Protein AF-A0A1Z9PIG0-F1 (afdb_monomer)

Structure (mmCIF, N/CA/C/O backbone):
data_AF-A0A1Z9PIG0-F1
#
_entry.id   AF-A0A1Z9PIG0-F1
#
loop_
_atom_site.group_PDB
_atom_site.id
_atom_site.type_symbol
_atom_site.label_atom_id
_atom_site.label_alt_id
_atom_site.label_comp_id
_atom_site.label_asym_id
_atom_site.label_entity_id
_atom_site.label_seq_id
_atom_site.pdbx_PDB_ins_code
_atom_site.Cartn_x
_atom_site.Cartn_y
_atom_site.Cartn_z
_atom_site.occupancy
_atom_site.B_iso_or_equiv
_atom_site.auth_seq_id
_atom_site.auth_comp_id
_atom_site.auth_asym_id
_atom_site.auth_atom_id
_atom_site.pdbx_PDB_model_num
ATOM 1 N N . MET A 1 1 ? -10.714 9.878 12.243 1.00 69.19 1 MET A N 1
ATOM 2 C CA . MET A 1 1 ? -11.036 8.438 12.078 1.00 69.19 1 MET A CA 1
ATOM 3 C C . MET A 1 1 ? -11.508 8.121 10.664 1.00 69.19 1 MET A C 1
ATOM 5 O O . MET A 1 1 ? -10.860 7.306 10.025 1.00 69.19 1 MET A O 1
ATOM 9 N N . LEU A 1 2 ? -12.519 8.823 10.137 1.00 84.12 2 LEU A N 1
ATOM 10 C CA . LEU A 1 2 ? -13.010 8.661 8.758 1.00 84.12 2 LEU A CA 1
ATOM 11 C C . LEU A 1 2 ? -11.924 8.612 7.648 1.00 84.12 2 LEU A C 1
ATOM 13 O O . LEU A 1 2 ? -11.976 7.694 6.835 1.00 84.12 2 LEU A O 1
ATOM 17 N N . PRO A 1 3 ? -10.903 9.500 7.609 1.00 88.81 3 PRO A N 1
ATOM 18 C CA . PRO A 1 3 ? -9.922 9.473 6.517 1.00 88.81 3 PRO A CA 1
ATOM 19 C C . PRO A 1 3 ? -9.004 8.241 6.550 1.00 88.81 3 PRO A C 1
ATOM 21 O O . PRO A 1 3 ? -8.605 7.744 5.504 1.00 88.81 3 PRO A O 1
ATOM 24 N N . ARG A 1 4 ? -8.709 7.704 7.743 1.00 90.88 4 ARG A N 1
ATOM 25 C CA . ARG A 1 4 ? -7.898 6.485 7.914 1.00 90.88 4 ARG A CA 1
ATOM 26 C C . ARG A 1 4 ? -8.650 5.239 7.444 1.00 90.88 4 ARG A C 1
ATOM 28 O O . ARG A 1 4 ? -8.063 4.365 6.821 1.00 90.88 4 ARG A O 1
ATOM 35 N N . TYR A 1 5 ? -9.952 5.199 7.717 1.00 92.56 5 TYR A N 1
ATOM 36 C CA . TYR A 1 5 ? -10.849 4.136 7.277 1.00 92.56 5 TYR A CA 1
ATOM 37 C C . TYR A 1 5 ? -10.938 4.058 5.748 1.00 92.56 5 TYR A C 1
ATOM 39 O O . TYR A 1 5 ? -10.670 3.011 5.160 1.00 92.56 5 TYR A O 1
ATOM 47 N N . LEU A 1 6 ? -11.250 5.193 5.111 1.00 93.44 6 LEU A N 1
ATOM 48 C CA . LEU A 1 6 ? -11.367 5.281 3.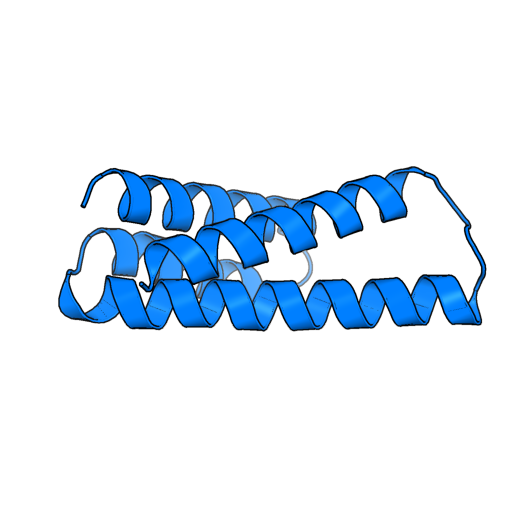656 1.00 93.44 6 LEU A CA 1
ATOM 49 C C . LEU A 1 6 ? -10.058 4.896 2.968 1.00 93.44 6 LEU A C 1
ATOM 51 O O . LEU A 1 6 ? -10.085 4.125 2.015 1.00 93.44 6 LEU A O 1
ATOM 55 N N . TYR A 1 7 ? -8.928 5.366 3.500 1.00 95.19 7 TYR A N 1
ATOM 56 C CA . TYR A 1 7 ? -7.602 5.039 2.987 1.00 95.19 7 TYR A CA 1
ATOM 57 C C . TYR A 1 7 ? -7.300 3.535 3.009 1.00 95.19 7 TYR A C 1
ATOM 59 O O . TYR A 1 7 ? -6.806 2.996 2.019 1.00 95.19 7 TYR A O 1
ATOM 67 N N . LEU A 1 8 ? -7.585 2.845 4.118 1.00 95.00 8 LEU A N 1
ATOM 68 C CA . LEU A 1 8 ? -7.311 1.409 4.234 1.00 95.00 8 LEU A CA 1
ATOM 69 C C . LEU A 1 8 ? -8.158 0.596 3.253 1.00 95.00 8 LEU A C 1
ATOM 71 O O . LEU A 1 8 ? -7.638 -0.294 2.583 1.00 95.00 8 LEU A O 1
ATOM 75 N N . ILE A 1 9 ? -9.436 0.945 3.111 1.00 94.56 9 ILE A N 1
ATOM 76 C CA . ILE A 1 9 ? -10.341 0.258 2.187 1.00 94.56 9 ILE A CA 1
ATOM 77 C C . ILE A 1 9 ? -9.965 0.530 0.735 1.00 94.56 9 ILE A C 1
ATOM 79 O O . ILE A 1 9 ? -9.857 -0.413 -0.048 1.00 94.56 9 ILE A O 1
ATOM 83 N N . SER A 1 10 ? -9.712 1.789 0.365 1.00 93.88 10 SER A N 1
ATOM 84 C CA . SER A 1 10 ? -9.300 2.118 -1.001 1.00 93.88 10 SER A CA 1
ATOM 85 C C . SER A 1 10 ? -7.980 1.438 -1.364 1.00 93.88 10 SER A C 1
ATOM 87 O O . SER A 1 10 ? -7.843 0.925 -2.472 1.00 93.88 10 SER A O 1
ATOM 89 N N . SER A 1 11 ? -7.032 1.371 -0.423 1.00 93.69 11 SER A N 1
ATOM 90 C CA . SER A 1 11 ? -5.743 0.694 -0.622 1.00 93.69 11 SER A CA 1
ATOM 91 C C . SER A 1 11 ? -5.902 -0.821 -0.760 1.00 93.69 11 SER A C 1
ATOM 93 O O . SER A 1 11 ? -5.235 -1.428 -1.593 1.00 93.69 11 SER A O 1
ATOM 95 N N . ALA A 1 12 ? -6.815 -1.433 -0.000 1.00 93.69 12 ALA A N 1
ATOM 96 C CA . ALA A 1 12 ? -7.128 -2.857 -0.110 1.00 93.69 12 ALA A CA 1
ATOM 97 C C . ALA A 1 12 ? -7.730 -3.213 -1.477 1.00 93.69 12 ALA A C 1
ATOM 99 O O . ALA A 1 12 ? -7.307 -4.194 -2.095 1.00 93.69 12 ALA A O 1
ATOM 100 N N . PHE A 1 13 ? -8.666 -2.400 -1.978 1.00 91.50 13 PHE A N 1
ATOM 101 C CA . PHE A 1 13 ? -9.225 -2.576 -3.321 1.00 91.50 13 PHE A CA 1
ATOM 102 C C . PHE A 1 13 ? -8.182 -2.349 -4.416 1.00 91.50 13 PHE A C 1
ATOM 104 O O . PHE A 1 13 ? -8.114 -3.135 -5.360 1.00 91.50 13 PHE A O 1
ATOM 111 N N . ALA A 1 14 ? -7.336 -1.324 -4.272 1.00 90.38 14 ALA A N 1
ATOM 112 C CA . ALA A 1 14 ? -6.240 -1.073 -5.203 1.00 90.38 14 ALA A CA 1
ATOM 113 C C . ALA A 1 14 ? -5.274 -2.266 -5.268 1.00 90.38 14 ALA A C 1
ATOM 115 O O . ALA A 1 14 ? -4.904 -2.686 -6.363 1.00 90.38 14 ALA A O 1
ATOM 116 N N . LEU A 1 15 ? -4.924 -2.854 -4.117 1.00 89.38 15 LEU A N 1
ATOM 117 C CA . LEU A 1 15 ? -4.059 -4.032 -4.051 1.00 89.38 15 LEU A CA 1
ATOM 118 C C . LEU A 1 15 ? -4.702 -5.253 -4.723 1.00 89.38 15 LEU A C 1
ATOM 120 O O . LEU A 1 15 ? -4.029 -5.939 -5.486 1.00 89.38 15 LEU A O 1
ATOM 124 N N . ILE A 1 16 ? -5.999 -5.494 -4.506 1.00 88.00 16 ILE A N 1
ATOM 125 C CA . ILE A 1 16 ? -6.735 -6.587 -5.169 1.00 88.00 16 ILE A CA 1
ATOM 126 C C . ILE A 1 16 ? -6.737 -6.398 -6.690 1.00 88.00 16 ILE A C 1
ATOM 128 O O . ILE A 1 16 ? -6.482 -7.345 -7.437 1.00 88.00 16 ILE A O 1
ATOM 132 N N . TYR A 1 17 ? -6.994 -5.173 -7.151 1.00 84.81 17 TYR A N 1
ATOM 133 C CA . TYR A 1 17 ? -6.998 -4.846 -8.573 1.00 84.81 17 TYR A CA 1
ATOM 134 C C . TYR A 1 17 ? -5.616 -5.048 -9.211 1.00 84.81 17 TYR A C 1
ATOM 136 O O . TYR A 1 17 ? -5.511 -5.650 -10.280 1.00 84.81 17 TYR A O 1
ATOM 144 N N . LEU A 1 18 ? -4.551 -4.593 -8.541 1.00 78.44 18 LEU A N 1
ATOM 145 C CA . LEU A 1 18 ? -3.178 -4.750 -9.026 1.00 78.44 18 LEU A CA 1
ATOM 146 C C . LEU A 1 18 ? -2.734 -6.214 -9.054 1.00 78.44 18 LEU A C 1
ATOM 148 O O . LEU A 1 18 ? -2.069 -6.634 -9.999 1.00 78.44 18 LEU A O 1
ATOM 152 N N . ALA A 1 19 ? -3.089 -6.970 -8.014 1.00 72.62 19 ALA A N 1
ATOM 153 C CA . ALA A 1 19 ? -2.671 -8.351 -7.834 1.00 72.62 19 ALA A CA 1
ATOM 154 C C . ALA A 1 19 ? -3.265 -9.298 -8.881 1.00 72.62 19 ALA A C 1
ATOM 156 O O . ALA A 1 19 ? -2.644 -10.325 -9.141 1.00 72.62 19 ALA A O 1
ATOM 157 N N . ARG A 1 20 ? -4.419 -8.937 -9.477 1.00 66.19 20 ARG A N 1
ATOM 158 C CA . ARG A 1 20 ? -5.317 -9.816 -10.248 1.00 66.19 20 ARG A CA 1
ATOM 159 C C . ARG A 1 20 ? -5.655 -11.074 -9.433 1.00 66.19 20 ARG A C 1
ATOM 161 O O . ARG A 1 20 ? -4.792 -11.895 -9.147 1.00 66.19 20 ARG A O 1
ATOM 168 N N . LEU A 1 21 ? -6.923 -11.208 -9.041 1.00 52.00 21 LEU A N 1
ATOM 169 C CA . 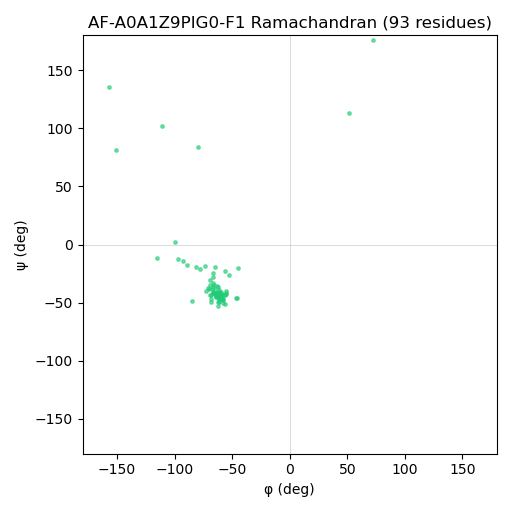LEU A 1 21 ? -7.459 -12.184 -8.070 1.00 52.00 21 LEU A CA 1
ATOM 170 C C . LEU A 1 21 ? -6.965 -13.644 -8.202 1.00 52.00 21 LEU A C 1
ATOM 172 O O . LEU A 1 21 ? -7.026 -14.385 -7.225 1.00 52.00 21 LEU A O 1
ATOM 176 N N . ASP A 1 22 ? -6.442 -14.038 -9.361 1.00 46.06 22 ASP A N 1
ATOM 177 C CA . ASP A 1 22 ? -6.152 -15.422 -9.727 1.00 46.06 22 ASP A CA 1
ATOM 178 C C . ASP A 1 22 ? -4.744 -15.930 -9.353 1.00 46.06 22 ASP A C 1
ATOM 180 O O . ASP A 1 22 ? -4.542 -17.142 -9.311 1.00 46.06 22 ASP A O 1
ATOM 184 N N . HIS A 1 23 ? -3.758 -15.064 -9.058 1.00 54.69 23 HIS A N 1
ATOM 185 C CA . HIS A 1 23 ? -2.355 -15.517 -8.933 1.00 54.69 23 HIS A CA 1
ATOM 186 C C . HIS A 1 23 ? -1.701 -15.390 -7.550 1.00 54.69 23 HIS A C 1
ATOM 188 O O . HIS A 1 23 ? -0.648 -15.988 -7.330 1.00 54.69 23 HIS A O 1
ATOM 194 N N . TYR A 1 24 ? -2.302 -14.680 -6.589 1.00 68.69 24 TYR A N 1
ATOM 195 C CA . TYR A 1 24 ? -1.605 -14.361 -5.336 1.00 68.69 24 TYR A CA 1
ATOM 196 C C . TYR A 1 24 ? -2.557 -14.202 -4.138 1.00 68.69 24 TYR A C 1
ATOM 198 O O . TYR A 1 24 ? -2.869 -13.090 -3.705 1.00 68.69 24 TYR A O 1
ATOM 206 N N . GLY A 1 25 ? -2.974 -15.325 -3.538 1.00 79.25 25 GLY A N 1
ATOM 207 C CA . GLY A 1 25 ? -3.842 -15.344 -2.346 1.00 79.25 25 GLY A CA 1
ATOM 208 C C . GLY A 1 25 ? -3.296 -14.554 -1.145 1.00 79.25 25 GLY A C 1
ATOM 209 O O . GLY A 1 25 ? -4.063 -14.071 -0.314 1.00 79.25 25 GLY A O 1
ATOM 210 N N . VAL A 1 26 ? -1.980 -14.333 -1.095 1.00 84.69 26 VAL A N 1
ATOM 211 C CA . VAL A 1 26 ? -1.321 -13.498 -0.080 1.00 84.69 26 VAL A CA 1
ATOM 212 C C . VAL A 1 26 ? -1.806 -12.046 -0.145 1.00 84.69 26 VAL A C 1
ATOM 214 O O . VAL A 1 26 ? -2.099 -11.462 0.896 1.00 84.69 26 VAL A O 1
ATOM 217 N N . TYR A 1 27 ? -1.967 -11.464 -1.339 1.00 87.44 27 TYR A N 1
ATOM 218 C CA . TYR A 1 27 ? -2.436 -1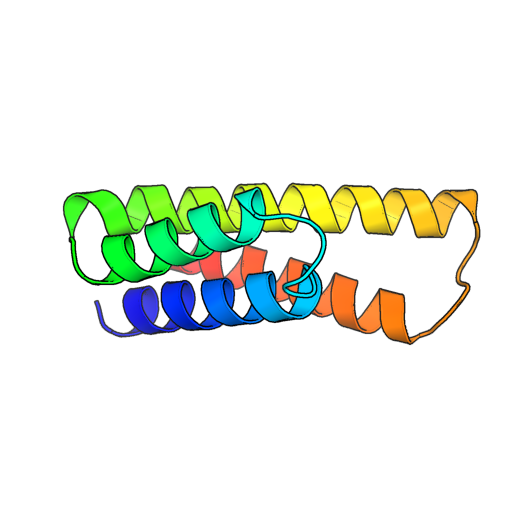0.079 -1.470 1.00 87.44 27 TYR A CA 1
ATOM 219 C C . TYR A 1 27 ? -3.901 -9.929 -1.064 1.00 87.44 27 TYR A C 1
ATOM 221 O O . TYR A 1 27 ? -4.257 -8.940 -0.431 1.00 87.44 27 TYR A O 1
ATOM 229 N N . VAL A 1 28 ? -4.735 -10.938 -1.336 1.00 87.44 28 VAL A N 1
ATOM 230 C CA . VAL A 1 28 ? -6.128 -10.967 -0.864 1.00 87.44 28 VAL A CA 1
ATOM 231 C C . VAL A 1 28 ? -6.176 -11.022 0.664 1.00 8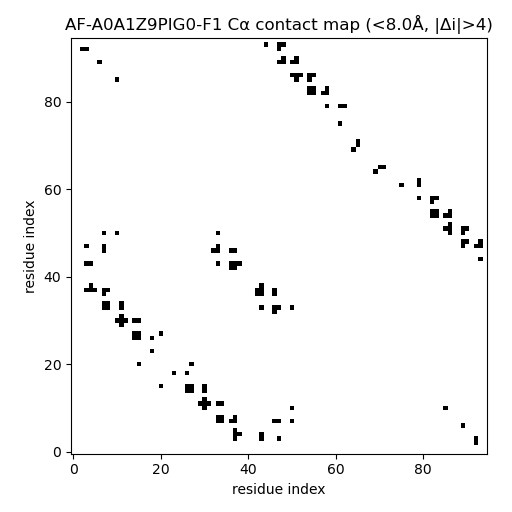7.44 28 VAL A C 1
ATOM 233 O O . VAL A 1 28 ? -6.921 -10.261 1.281 1.00 87.44 28 VAL A O 1
ATOM 236 N N . ALA A 1 29 ? -5.345 -11.861 1.289 1.00 90.38 29 ALA A N 1
ATOM 237 C CA . ALA A 1 29 ? -5.251 -11.941 2.745 1.00 90.38 29 ALA A CA 1
ATOM 238 C C . ALA A 1 29 ? -4.805 -10.607 3.370 1.00 90.38 29 ALA A C 1
ATOM 240 O O . ALA A 1 29 ? -5.414 -10.143 4.334 1.0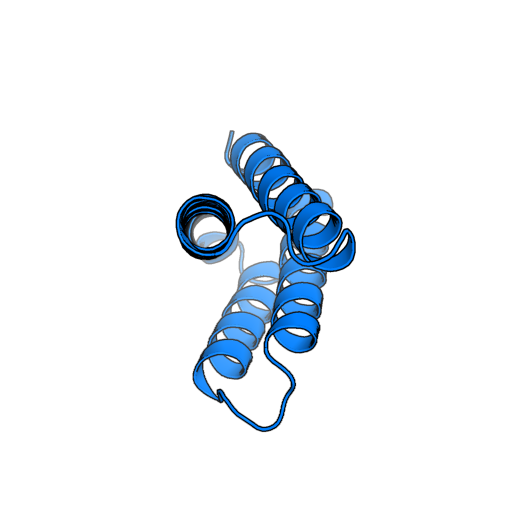0 90.38 29 ALA A O 1
ATOM 241 N N . ILE A 1 30 ? -3.796 -9.948 2.793 1.00 92.00 30 ILE A N 1
ATOM 242 C CA . ILE A 1 30 ? -3.331 -8.628 3.244 1.00 92.00 30 ILE A CA 1
ATOM 243 C C . ILE A 1 30 ? -4.439 -7.577 3.101 1.00 92.00 30 ILE A C 1
ATOM 245 O O . ILE A 1 30 ? -4.700 -6.828 4.044 1.00 92.00 30 ILE A O 1
ATOM 249 N N . SER A 1 31 ? -5.141 -7.554 1.966 1.00 92.50 31 SER A N 1
ATOM 250 C CA . SER A 1 31 ? -6.273 -6.650 1.750 1.00 92.50 31 SER A CA 1
ATOM 251 C C . SER A 1 31 ? -7.387 -6.862 2.775 1.00 92.50 31 SER A C 1
ATOM 253 O O . SER A 1 31 ? -7.922 -5.887 3.304 1.00 92.50 31 SER A O 1
ATOM 255 N N . LEU A 1 32 ? -7.705 -8.113 3.119 1.00 92.44 32 LEU A N 1
ATOM 256 C CA . LEU A 1 32 ? -8.668 -8.421 4.180 1.00 92.44 32 LEU A CA 1
ATOM 257 C C . LEU A 1 32 ? -8.195 -7.900 5.542 1.00 92.44 32 LEU A C 1
ATOM 259 O O . LEU A 1 32 ? -8.981 -7.280 6.261 1.00 92.44 32 LEU A O 1
ATOM 263 N N . ILE A 1 33 ? -6.913 -8.075 5.878 1.00 94.44 33 ILE A N 1
ATOM 264 C CA . ILE A 1 33 ? -6.329 -7.543 7.119 1.00 94.44 33 ILE A CA 1
ATOM 265 C C . ILE A 1 33 ? -6.466 -6.018 7.172 1.00 94.44 33 ILE A C 1
ATOM 267 O O . ILE A 1 33 ? -6.828 -5.476 8.220 1.00 94.44 33 ILE A O 1
ATOM 271 N N . TRP A 1 34 ? -6.225 -5.312 6.065 1.00 95.69 34 TRP A N 1
ATOM 272 C CA . TRP A 1 34 ? -6.376 -3.856 6.006 1.00 95.69 34 TRP A CA 1
ATOM 273 C C . TRP A 1 34 ? -7.831 -3.411 6.183 1.00 95.69 34 TRP A C 1
ATOM 275 O O . TRP A 1 34 ? -8.080 -2.474 6.944 1.00 95.69 34 TRP A O 1
ATOM 285 N N . ILE A 1 35 ? -8.787 -4.110 5.559 1.00 95.12 35 ILE A N 1
ATOM 286 C CA . ILE A 1 35 ? -10.224 -3.840 5.722 1.00 95.12 35 ILE A CA 1
ATOM 287 C C . ILE A 1 35 ? -10.642 -4.037 7.183 1.00 95.12 35 ILE A C 1
ATOM 289 O O . ILE A 1 35 ? -11.246 -3.143 7.770 1.00 95.12 35 ILE A O 1
ATOM 293 N N . VAL A 1 36 ? -10.277 -5.160 7.808 1.00 94.44 36 VAL A N 1
ATOM 294 C CA . VAL A 1 36 ? -10.620 -5.437 9.216 1.00 94.44 36 VAL A CA 1
ATOM 295 C C . VAL A 1 36 ? -9.970 -4.412 10.154 1.00 94.44 36 VAL A C 1
ATOM 297 O O . VAL A 1 36 ? -10.625 -3.867 11.046 1.00 94.44 36 VAL A O 1
ATOM 300 N N . SER A 1 37 ? -8.704 -4.069 9.912 1.00 93.69 37 SER A N 1
ATOM 301 C CA . SER A 1 37 ? -7.962 -3.076 10.704 1.00 93.69 37 SER A CA 1
ATOM 302 C C . SER A 1 37 ? -8.528 -1.656 10.588 1.00 93.69 37 SER A C 1
ATOM 304 O O . SER A 1 37 ? -8.285 -0.818 11.463 1.00 93.69 37 SER A O 1
ATOM 306 N N . ALA A 1 38 ? -9.312 -1.376 9.544 1.00 92.50 38 ALA A N 1
ATOM 307 C CA . ALA A 1 38 ? -10.005 -0.103 9.380 1.00 92.50 38 ALA A CA 1
ATOM 308 C C . ALA A 1 38 ? -11.100 0.108 10.440 1.00 92.50 38 ALA A C 1
ATOM 310 O O . ALA A 1 38 ? -11.376 1.250 10.814 1.00 92.50 38 ALA A O 1
ATOM 311 N N . PHE A 1 39 ? -11.680 -0.977 10.960 1.00 92.25 39 PHE A N 1
ATOM 312 C CA . PHE A 1 39 ? -12.726 -0.941 11.986 1.00 92.25 39 PHE A CA 1
ATOM 313 C C . PHE A 1 39 ? -12.190 -1.140 13.410 1.00 92.25 39 PHE A C 1
ATOM 315 O O . PHE A 1 39 ? -12.897 -0.862 14.379 1.00 92.25 39 PHE A O 1
ATOM 322 N N . TYR A 1 40 ? -10.934 -1.570 13.560 1.00 92.06 40 TYR A N 1
ATOM 323 C CA . TYR A 1 40 ? -10.320 -1.827 14.859 1.00 92.06 40 TYR A CA 1
ATOM 324 C C . TYR A 1 40 ? -9.219 -0.807 15.177 1.00 92.06 40 TYR A C 1
ATOM 326 O O . TYR A 1 40 ? -8.085 -0.904 14.706 1.00 92.06 40 TYR A O 1
ATOM 334 N N . LYS A 1 41 ? -9.559 0.173 16.029 1.00 86.75 41 LYS A N 1
ATOM 335 C CA . LYS A 1 41 ? -8.720 1.345 16.358 1.00 86.75 41 LYS A CA 1
ATOM 336 C C . LYS A 1 41 ? -7.242 1.048 16.660 1.00 86.75 41 LYS A C 1
ATOM 338 O O . LYS A 1 41 ? -6.405 1.783 16.134 1.00 86.75 41 LYS A O 1
ATOM 343 N N . PRO A 1 42 ? -6.878 0.044 17.482 1.00 90.50 42 PRO A N 1
ATOM 344 C CA . PRO A 1 42 ? -5.470 -0.174 17.813 1.00 90.50 42 PRO A CA 1
ATOM 345 C C . PRO A 1 42 ? -4.673 -0.787 16.647 1.00 90.50 42 PRO A C 1
ATOM 347 O O . PRO A 1 42 ? -3.456 -0.643 16.619 1.00 90.50 42 PRO A O 1
ATOM 350 N N . LEU A 1 43 ? -5.334 -1.400 15.655 1.00 92.69 43 LEU A N 1
ATOM 351 C CA . LEU A 1 43 ? -4.681 -1.933 14.450 1.00 92.69 43 LEU A CA 1
ATOM 352 C C . LEU A 1 43 ? -4.656 -0.943 13.282 1.00 92.69 43 LEU A C 1
ATOM 354 O O . LEU A 1 43 ? -3.883 -1.133 12.348 1.00 92.69 43 LEU A O 1
ATOM 358 N N . THR A 1 44 ? -5.431 0.143 13.328 1.00 93.75 44 THR A N 1
ATOM 359 C CA . THR A 1 44 ? -5.514 1.105 12.218 1.00 93.75 44 THR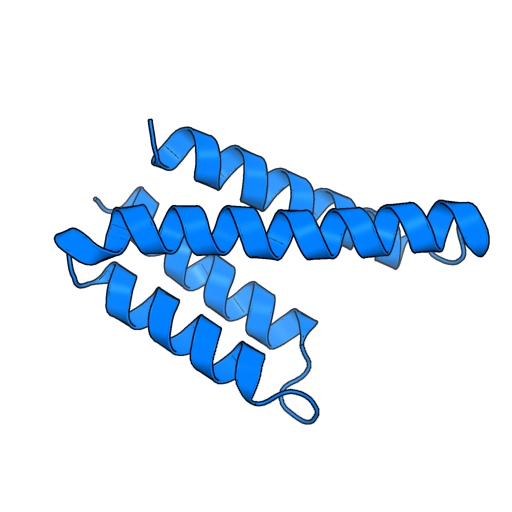 A CA 1
ATOM 360 C C . THR A 1 44 ? -4.158 1.735 11.879 1.00 93.75 44 THR A C 1
ATOM 362 O O . THR A 1 44 ? -3.799 1.829 10.711 1.00 93.75 44 THR A O 1
ATOM 365 N N . LEU A 1 45 ? -3.387 2.165 12.882 1.00 93.56 45 LEU A N 1
ATOM 366 C CA . LEU A 1 45 ? -2.068 2.785 12.675 1.00 93.56 45 LEU A CA 1
ATOM 367 C C . LEU A 1 45 ? -1.026 1.783 12.137 1.00 93.56 45 LEU A C 1
ATOM 369 O O . LEU A 1 45 ? -0.408 2.084 11.114 1.00 93.56 45 LEU A O 1
ATOM 373 N N . PRO A 1 46 ? -0.872 0.586 12.742 1.00 94.31 46 PRO A N 1
ATOM 374 C CA . PRO A 1 46 ? -0.040 -0.482 12.182 1.00 94.31 46 PRO A CA 1
ATOM 375 C C . PRO A 1 46 ? -0.429 -0.872 10.750 1.00 94.31 46 PRO A C 1
ATOM 377 O O . PRO A 1 46 ? 0.442 -1.076 9.906 1.00 94.31 46 PRO A O 1
ATOM 380 N N . ALA A 1 47 ? -1.728 -0.930 10.445 1.00 95.62 47 ALA A N 1
ATOM 381 C CA . ALA A 1 47 ? -2.208 -1.266 9.110 1.00 95.62 47 ALA A CA 1
ATOM 382 C C . ALA A 1 47 ? -1.841 -0.198 8.072 1.00 95.62 47 ALA A C 1
ATOM 384 O O . ALA A 1 47 ? -1.406 -0.547 6.979 1.00 95.62 47 ALA A O 1
ATOM 385 N N . ILE A 1 48 ? -1.937 1.094 8.408 1.00 95.88 48 ILE A N 1
ATOM 386 C CA . ILE A 1 48 ? -1.505 2.168 7.497 1.00 95.88 48 ILE A CA 1
ATOM 387 C C . ILE A 1 48 ? -0.002 2.058 7.213 1.00 95.88 48 ILE A C 1
ATOM 389 O O . ILE A 1 48 ? 0.407 2.176 6.059 1.00 95.88 48 ILE A O 1
ATOM 393 N N . TRP A 1 49 ? 0.811 1.771 8.233 1.00 96.44 49 TRP A N 1
ATOM 394 C CA . TRP A 1 49 ? 2.242 1.518 8.049 1.00 96.44 49 TRP A CA 1
ATOM 395 C C . TRP A 1 49 ? 2.515 0.312 7.149 1.00 96.44 49 TRP A C 1
ATOM 397 O O . TRP A 1 49 ? 3.376 0.383 6.275 1.00 96.44 49 TRP A O 1
ATOM 407 N N . SER A 1 50 ? 1.748 -0.768 7.306 1.00 95.38 50 SER A N 1
ATOM 408 C CA . SER A 1 50 ? 1.824 -1.927 6.414 1.00 95.38 50 SER A CA 1
ATOM 409 C C . SER A 1 50 ? 1.517 -1.548 4.960 1.00 95.38 50 SER A C 1
ATOM 411 O O . SER A 1 50 ? 2.281 -1.938 4.078 1.00 95.38 50 SER A O 1
ATOM 413 N N . VAL A 1 51 ? 0.483 -0.733 4.700 1.00 95.69 51 VAL A N 1
ATOM 414 C CA . VAL A 1 51 ? 0.195 -0.217 3.345 1.00 95.69 51 VAL A CA 1
ATOM 415 C C . VAL A 1 51 ? 1.389 0.553 2.786 1.00 95.69 51 VAL A C 1
ATOM 417 O O . VAL A 1 51 ? 1.797 0.304 1.654 1.00 95.69 51 VAL A O 1
ATOM 420 N N . VAL A 1 52 ? 1.967 1.463 3.575 1.00 96.31 52 VAL A N 1
ATOM 421 C CA . VAL A 1 52 ? 3.123 2.271 3.157 1.00 96.31 52 VAL A CA 1
ATOM 422 C C . VAL A 1 52 ? 4.299 1.379 2.756 1.00 96.31 52 VAL A C 1
ATOM 424 O O . VAL A 1 52 ? 4.874 1.579 1.689 1.00 96.31 52 VAL A O 1
ATOM 427 N N . ILE A 1 53 ? 4.621 0.365 3.564 1.00 94.81 53 ILE A N 1
ATOM 428 C CA . ILE A 1 53 ? 5.719 -0.571 3.280 1.00 94.81 53 ILE A CA 1
ATOM 429 C C . ILE A 1 53 ? 5.436 -1.376 2.006 1.00 94.81 53 ILE A C 1
ATOM 431 O O . ILE A 1 53 ? 6.312 -1.490 1.150 1.00 94.81 53 ILE A O 1
ATOM 435 N N . PHE A 1 54 ? 4.218 -1.898 1.843 1.00 92.44 54 PHE A N 1
ATOM 436 C CA . PHE A 1 54 ? 3.847 -2.660 0.647 1.00 92.44 54 PHE A CA 1
ATOM 437 C C . PHE A 1 54 ? 3.954 -1.824 -0.627 1.00 92.44 54 PHE A C 1
ATOM 439 O O . PHE A 1 54 ? 4.559 -2.262 -1.606 1.00 92.44 54 PHE A O 1
ATOM 446 N N . MET A 1 55 ? 3.409 -0.608 -0.606 1.00 93.94 55 MET A N 1
ATOM 447 C CA . MET A 1 55 ? 3.463 0.290 -1.758 1.00 93.94 55 MET A CA 1
ATOM 448 C C . MET A 1 55 ? 4.897 0.730 -2.064 1.00 93.94 55 MET A C 1
ATOM 450 O O . MET A 1 55 ? 5.256 0.846 -3.232 1.00 93.94 55 MET A O 1
ATOM 454 N N . LEU A 1 56 ? 5.743 0.907 -1.043 1.00 94.81 56 LEU A N 1
ATOM 455 C CA . LEU A 1 56 ? 7.161 1.216 -1.230 1.00 94.81 56 LEU A CA 1
ATOM 456 C C . LEU A 1 56 ? 7.895 0.080 -1.953 1.00 94.81 56 LEU A C 1
ATOM 458 O O . LEU A 1 56 ? 8.645 0.342 -2.891 1.00 94.81 56 LEU A O 1
ATOM 462 N N . ILE A 1 57 ? 7.655 -1.173 -1.556 1.00 92.31 57 ILE A N 1
ATOM 463 C CA . ILE A 1 57 ? 8.250 -2.346 -2.214 1.00 92.31 57 ILE A CA 1
ATOM 464 C C . ILE A 1 57 ? 7.823 -2.405 -3.685 1.00 92.31 57 ILE A C 1
ATOM 466 O O . ILE A 1 57 ? 8.675 -2.577 -4.558 1.00 92.31 57 ILE A O 1
ATOM 470 N N . PHE A 1 58 ? 6.534 -2.210 -3.981 1.00 90.44 58 PHE A N 1
ATOM 471 C CA . PHE A 1 58 ? 6.055 -2.187 -5.364 1.00 90.44 58 PHE A CA 1
ATOM 472 C C . PHE A 1 58 ? 6.679 -1.056 -6.186 1.00 90.44 58 PHE A C 1
ATOM 474 O O . PHE A 1 58 ? 7.164 -1.310 -7.292 1.00 90.44 58 PHE A O 1
ATOM 481 N N . ALA A 1 59 ? 6.746 0.154 -5.625 1.00 92.44 59 ALA A N 1
ATOM 482 C CA . ALA A 1 59 ? 7.362 1.298 -6.285 1.00 92.44 59 ALA A CA 1
ATOM 483 C C . ALA A 1 59 ? 8.843 1.035 -6.599 1.00 92.44 59 ALA A C 1
ATOM 485 O O . ALA A 1 59 ? 9.291 1.308 -7.712 1.00 92.44 59 ALA A O 1
ATOM 486 N N . LEU A 1 60 ? 9.593 0.443 -5.661 1.00 93.25 60 LEU A N 1
ATOM 487 C CA . LEU A 1 60 ? 10.996 0.074 -5.870 1.00 93.25 60 LEU A CA 1
ATOM 488 C C . LEU A 1 60 ? 11.155 -0.960 -6.987 1.00 93.25 60 LEU A C 1
ATOM 490 O O . LEU A 1 60 ? 11.944 -0.734 -7.903 1.00 93.25 60 LEU A O 1
ATOM 494 N N . ILE A 1 61 ? 10.373 -2.046 -6.964 1.00 90.50 61 ILE A N 1
ATOM 495 C CA . ILE A 1 61 ? 10.394 -3.072 -8.023 1.00 90.50 61 ILE A CA 1
ATOM 496 C C . ILE A 1 61 ? 10.135 -2.428 -9.387 1.00 90.50 61 ILE A C 1
ATOM 498 O O . ILE A 1 61 ? 10.804 -2.741 -10.374 1.00 90.50 61 ILE A O 1
ATOM 502 N N . ARG A 1 62 ? 9.179 -1.501 -9.450 1.00 89.38 62 ARG A N 1
ATOM 503 C CA . ARG A 1 62 ? 8.770 -0.849 -10.692 1.00 89.38 62 ARG A CA 1
ATOM 504 C C . ARG A 1 62 ? 9.814 0.147 -11.197 1.00 89.38 62 ARG A C 1
ATOM 506 O O . ARG A 1 62 ? 10.093 0.149 -12.394 1.00 89.38 62 ARG A O 1
ATOM 513 N N . ILE A 1 63 ? 10.438 0.925 -10.311 1.00 91.25 63 ILE A N 1
ATOM 514 C CA . ILE A 1 63 ? 11.577 1.799 -10.643 1.00 91.25 63 ILE A CA 1
ATOM 515 C C . ILE A 1 63 ? 12.748 0.965 -11.169 1.00 91.25 63 ILE A C 1
ATOM 517 O O . ILE A 1 63 ? 13.296 1.287 -12.222 1.00 91.25 63 ILE A O 1
ATOM 521 N N . SER A 1 64 ? 13.097 -0.132 -10.490 1.00 89.81 64 SER A N 1
ATOM 522 C CA . SER A 1 64 ? 14.146 -1.048 -10.947 1.00 89.81 64 SER A CA 1
ATOM 523 C C . SER A 1 64 ? 13.822 -1.636 -12.319 1.00 89.81 64 SER A C 1
ATOM 525 O O . SER A 1 64 ? 14.683 -1.654 -13.195 1.00 89.81 64 SER A O 1
ATOM 527 N N . ASN A 1 65 ? 12.574 -2.053 -12.544 1.00 86.88 65 ASN A N 1
ATOM 528 C CA . ASN A 1 65 ? 12.146 -2.597 -13.829 1.00 86.88 65 ASN A CA 1
ATOM 529 C C . ASN A 1 65 ? 12.262 -1.565 -14.964 1.00 86.88 65 ASN A C 1
ATOM 531 O O . ASN A 1 65 ? 12.740 -1.903 -16.042 1.00 86.88 65 ASN A O 1
ATOM 535 N N . ILE A 1 66 ? 11.882 -0.305 -14.717 1.00 86.88 66 ILE A N 1
ATOM 536 C CA . ILE A 1 66 ? 12.039 0.791 -15.689 1.00 86.88 66 ILE A CA 1
ATOM 537 C C . ILE A 1 66 ? 13.524 1.076 -15.960 1.00 86.88 66 ILE A C 1
ATOM 539 O O . ILE A 1 66 ? 13.895 1.324 -17.104 1.00 86.88 66 ILE A O 1
ATOM 543 N N . GLY A 1 67 ? 14.376 1.023 -14.933 1.00 86.56 67 GLY A N 1
ATOM 544 C CA . GLY A 1 67 ? 15.817 1.233 -15.082 1.00 86.56 67 GLY A CA 1
ATOM 545 C C . GLY A 1 67 ? 16.516 0.140 -15.897 1.00 86.56 67 GLY A C 1
ATOM 546 O O . GLY A 1 67 ? 17.426 0.448 -16.660 1.00 86.56 67 GLY A O 1
ATOM 547 N N . ILE A 1 68 ? 16.085 -1.119 -15.760 1.00 88.44 68 ILE A N 1
ATOM 548 C CA . ILE A 1 68 ? 16.693 -2.272 -16.446 1.00 88.44 68 ILE A CA 1
ATOM 549 C C . ILE A 1 68 ? 16.120 -2.452 -17.857 1.00 88.44 68 ILE A C 1
ATOM 551 O O . ILE A 1 68 ? 16.871 -2.611 -18.814 1.00 88.44 68 ILE A O 1
ATOM 555 N N . ASN A 1 69 ? 14.792 -2.432 -17.989 1.00 84.12 69 ASN A N 1
ATOM 556 C CA . ASN A 1 69 ? 14.092 -2.789 -19.228 1.00 84.12 69 ASN A CA 1
ATOM 557 C C . ASN A 1 69 ? 13.654 -1.567 -20.051 1.00 84.12 69 ASN A C 1
ATOM 559 O O . ASN A 1 69 ? 13.022 -1.713 -21.098 1.00 84.12 69 ASN A O 1
ATOM 563 N N . GLY A 1 70 ? 13.981 -0.359 -19.587 1.00 76.69 70 GLY A N 1
ATOM 564 C CA . GLY A 1 70 ? 13.547 0.884 -20.203 1.00 76.69 70 GLY A CA 1
ATOM 565 C C . GLY A 1 70 ? 12.061 1.172 -19.984 1.00 76.69 70 GLY A C 1
ATOM 566 O O . GLY A 1 70 ? 11.292 0.398 -19.404 1.00 76.69 70 GLY A O 1
ATOM 567 N N . PHE A 1 71 ? 11.633 2.338 -20.458 1.00 76.12 71 PHE A N 1
ATOM 568 C CA . PHE A 1 71 ? 10.254 2.787 -20.320 1.00 76.12 71 PHE A CA 1
ATOM 569 C C . PHE A 1 71 ? 9.364 2.109 -21.369 1.00 76.12 71 PHE A C 1
ATOM 571 O O . PHE A 1 71 ? 9.128 2.642 -22.449 1.00 76.12 71 PHE A O 1
ATOM 578 N N . SER A 1 72 ? 8.902 0.895 -21.066 1.00 64.44 72 SER A N 1
ATOM 579 C CA . SER A 1 72 ? 8.157 0.076 -22.031 1.00 64.44 72 SER A CA 1
ATOM 580 C C . SER A 1 72 ? 6.740 0.601 -22.317 1.00 64.44 72 SER A C 1
ATOM 582 O O . SER A 1 72 ? 6.281 0.526 -23.455 1.00 64.44 72 SER A O 1
ATOM 584 N N . ASN A 1 73 ? 6.025 1.132 -21.313 1.00 71.81 73 ASN A N 1
ATOM 585 C CA . ASN A 1 73 ? 4.635 1.578 -21.470 1.00 71.81 73 ASN A CA 1
ATOM 586 C C . ASN A 1 73 ? 4.241 2.621 -20.406 1.00 71.81 73 ASN A C 1
ATOM 588 O O . ASN A 1 73 ? 4.478 2.412 -19.212 1.00 71.81 73 ASN A O 1
ATOM 592 N N . SER A 1 7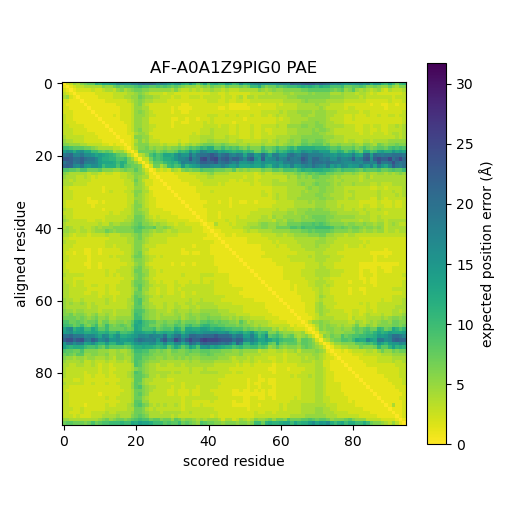4 ? 3.559 3.696 -20.824 1.00 78.69 74 SER A N 1
ATOM 593 C CA . SER A 1 74 ? 2.998 4.743 -19.953 1.00 78.69 74 SER A CA 1
ATOM 594 C C . SER A 1 74 ? 2.104 4.193 -18.837 1.00 78.69 74 SER A C 1
ATOM 596 O O . SER A 1 74 ? 2.024 4.788 -17.764 1.00 78.69 74 SER A O 1
ATOM 598 N N . TYR A 1 75 ? 1.485 3.026 -19.037 1.00 81.50 75 TYR A N 1
ATOM 599 C CA . TYR A 1 75 ? 0.714 2.329 -18.004 1.00 81.50 75 TYR A CA 1
ATOM 600 C C . TYR A 1 75 ? 1.524 2.064 -16.720 1.00 81.50 75 TYR A C 1
ATOM 602 O O . TYR A 1 75 ? 1.027 2.291 -15.616 1.00 81.50 75 TYR A O 1
ATOM 610 N N . TYR A 1 76 ? 2.791 1.648 -16.836 1.00 80.88 76 TYR A N 1
ATOM 611 C CA . TYR A 1 76 ? 3.633 1.383 -15.662 1.00 80.88 76 TYR A CA 1
ATOM 612 C C . TYR A 1 76 ?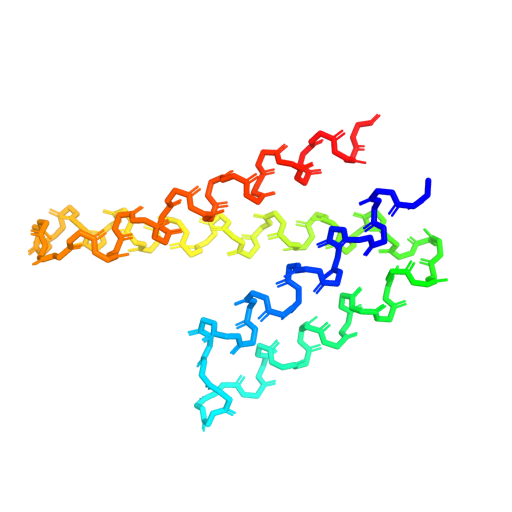 3.952 2.656 -14.882 1.00 80.88 76 TYR A C 1
ATOM 614 O O . TYR A 1 76 ? 4.033 2.614 -13.657 1.00 80.88 76 TYR A O 1
ATOM 622 N N . PHE A 1 77 ? 4.078 3.787 -15.569 1.00 84.88 77 PHE A N 1
ATOM 623 C CA . PHE A 1 77 ? 4.328 5.073 -14.932 1.00 84.88 77 PHE A CA 1
ATOM 624 C C . PHE A 1 77 ? 3.128 5.579 -14.138 1.00 84.88 77 PHE A C 1
ATOM 626 O O . PHE A 1 77 ? 3.297 6.012 -13.002 1.00 84.88 77 PHE A O 1
ATOM 633 N N . PHE A 1 78 ? 1.913 5.463 -14.681 1.00 88.50 78 PHE A N 1
ATOM 634 C CA . PHE A 1 78 ? 0.708 5.840 -13.937 1.00 88.50 78 PHE A CA 1
ATOM 635 C C . PHE A 1 78 ? 0.517 4.993 -12.679 1.00 88.50 78 PHE A C 1
ATOM 637 O O . PHE A 1 78 ? 0.124 5.527 -11.642 1.00 88.50 78 PHE A O 1
ATOM 644 N N . ILE A 1 79 ? 0.849 3.699 -12.732 1.00 89.69 79 ILE A N 1
ATOM 645 C CA . ILE A 1 79 ? 0.799 2.867 -11.527 1.00 89.69 79 ILE A CA 1
ATOM 646 C C . ILE A 1 79 ? 1.878 3.281 -10.521 1.00 89.69 79 ILE A C 1
ATOM 648 O O . ILE A 1 79 ? 1.556 3.405 -9.345 1.00 89.69 79 ILE A O 1
ATOM 652 N N . LEU A 1 80 ? 3.114 3.551 -10.963 1.00 91.38 80 LEU A N 1
ATOM 653 C CA . LEU A 1 80 ? 4.176 4.045 -10.075 1.00 91.38 80 LEU A CA 1
ATOM 654 C C . LEU A 1 80 ? 3.745 5.327 -9.352 1.00 91.38 80 LEU A C 1
ATOM 656 O O . LEU A 1 80 ? 3.943 5.482 -8.149 1.00 91.38 80 LEU A O 1
ATOM 660 N N . LEU A 1 81 ? 3.119 6.245 -10.089 1.00 92.75 81 LEU A N 1
ATOM 661 C CA . LEU A 1 81 ? 2.607 7.495 -9.542 1.00 92.75 81 LEU A CA 1
ATOM 662 C C . LEU A 1 81 ? 1.501 7.225 -8.508 1.00 92.75 81 LEU A C 1
ATOM 664 O O . LEU A 1 81 ? 1.510 7.821 -7.432 1.00 92.75 81 LEU A O 1
ATOM 668 N N . GLY A 1 82 ? 0.604 6.275 -8.786 1.00 92.19 82 GLY A N 1
ATOM 669 C CA . GLY A 1 82 ? -0.398 5.798 -7.831 1.00 92.19 82 GLY A CA 1
ATOM 670 C C . GLY A 1 82 ? 0.216 5.222 -6.550 1.00 92.19 82 GLY A C 1
ATOM 671 O O . GLY A 1 82 ? -0.195 5.601 -5.456 1.00 92.19 82 GLY A O 1
ATOM 672 N N . GLU A 1 83 ? 1.234 4.369 -6.671 1.00 93.12 83 GLU A N 1
ATOM 673 C CA . GLU A 1 83 ? 1.967 3.788 -5.535 1.00 93.12 83 GLU A CA 1
ATOM 674 C C . GLU A 1 83 ? 2.587 4.890 -4.658 1.00 93.12 83 GLU A C 1
ATOM 676 O O . GLU A 1 83 ? 2.385 4.903 -3.442 1.00 93.12 83 GLU A O 1
ATOM 681 N N . ILE A 1 84 ? 3.253 5.875 -5.272 1.00 95.38 84 ILE A N 1
ATOM 682 C CA . ILE A 1 84 ? 3.849 7.025 -4.569 1.00 95.38 84 ILE A CA 1
ATOM 683 C C . ILE A 1 84 ? 2.780 7.867 -3.861 1.00 95.38 84 ILE A C 1
ATOM 685 O O . ILE A 1 84 ? 2.967 8.255 -2.705 1.00 95.38 84 ILE A O 1
ATOM 689 N N . LEU A 1 85 ? 1.646 8.140 -4.511 1.00 95.81 85 LEU A N 1
ATOM 690 C CA . LEU A 1 85 ? 0.557 8.901 -3.893 1.00 95.81 85 LEU A CA 1
ATOM 691 C C . LEU A 1 85 ? -0.010 8.185 -2.665 1.00 95.81 85 LEU A C 1
ATOM 693 O O . LEU A 1 85 ? -0.215 8.826 -1.631 1.00 95.81 85 LEU A O 1
ATOM 697 N N . ILE A 1 86 ? -0.219 6.868 -2.746 1.00 94.56 86 ILE A N 1
ATOM 698 C CA . ILE A 1 86 ? -0.710 6.074 -1.613 1.00 94.56 86 ILE A CA 1
ATOM 699 C C . ILE A 1 86 ? 0.290 6.145 -0.449 1.00 94.56 86 ILE A C 1
ATOM 701 O O . ILE A 1 86 ? -0.122 6.415 0.679 1.00 94.56 86 ILE A O 1
ATOM 705 N N . ILE A 1 87 ? 1.597 6.018 -0.716 1.00 96.12 87 ILE A N 1
ATOM 706 C CA . ILE A 1 87 ? 2.656 6.164 0.301 1.00 96.12 87 ILE A CA 1
ATOM 707 C C . ILE A 1 87 ? 2.570 7.525 1.003 1.00 96.12 87 ILE A C 1
ATOM 709 O O . ILE A 1 87 ? 2.533 7.587 2.235 1.00 96.12 87 ILE A O 1
ATOM 713 N N . LEU A 1 88 ? 2.514 8.618 0.236 1.00 96.19 88 LEU A N 1
ATOM 714 C CA . LEU A 1 88 ? 2.491 9.978 0.784 1.00 96.19 88 LEU A CA 1
ATOM 715 C C . LEU A 1 88 ? 1.246 10.229 1.646 1.00 96.19 88 LEU A C 1
ATOM 717 O O . LEU A 1 88 ? 1.345 10.824 2.725 1.00 96.19 88 LEU A O 1
ATOM 721 N N . ILE A 1 89 ? 0.081 9.750 1.199 1.00 95.25 89 ILE A N 1
ATOM 722 C CA . ILE A 1 89 ? -1.166 9.840 1.966 1.00 95.25 89 ILE A CA 1
ATOM 723 C C . ILE A 1 89 ? -1.052 9.018 3.258 1.00 95.25 89 ILE A C 1
ATOM 725 O O . ILE A 1 89 ? -1.414 9.516 4.326 1.00 95.25 89 ILE A O 1
ATOM 729 N N . GLY A 1 90 ? -0.502 7.803 3.188 1.00 94.19 90 GLY A N 1
ATOM 730 C CA . GLY A 1 90 ? -0.283 6.937 4.345 1.00 94.19 90 GLY A CA 1
ATOM 731 C C . GLY A 1 90 ? 0.593 7.589 5.413 1.00 94.19 90 GLY A C 1
ATOM 732 O O . GLY A 1 90 ? 0.171 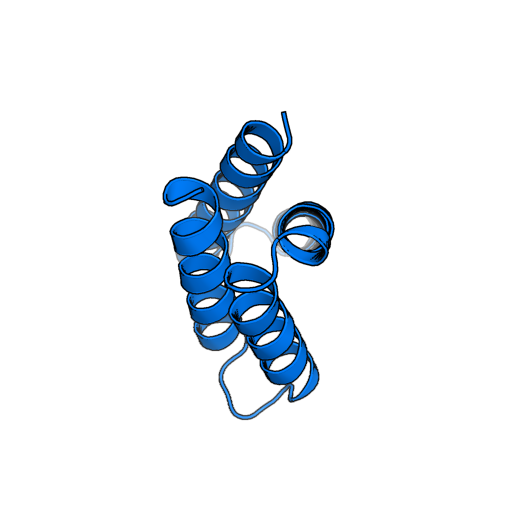7.696 6.565 1.00 94.19 90 GLY A O 1
ATOM 733 N N . ILE A 1 91 ? 1.755 8.124 5.023 1.00 95.31 91 ILE A N 1
ATOM 734 C CA . ILE A 1 91 ? 2.675 8.837 5.928 1.00 95.31 91 ILE A CA 1
ATOM 735 C C . ILE A 1 91 ? 1.968 10.023 6.602 1.00 95.31 91 ILE A C 1
ATOM 737 O O . ILE A 1 91 ? 2.071 10.213 7.819 1.00 95.31 91 ILE A O 1
ATOM 741 N N . ARG A 1 92 ? 1.191 10.801 5.838 1.00 94.06 92 ARG A N 1
ATOM 742 C CA . ARG A 1 92 ? 0.425 11.931 6.381 1.00 94.06 92 ARG A CA 1
ATOM 743 C C . ARG A 1 92 ? -0.633 11.488 7.394 1.00 94.06 92 ARG A C 1
ATOM 745 O O . ARG A 1 92 ? -0.877 12.213 8.350 1.00 94.06 92 ARG A O 1
ATOM 752 N N . LEU A 1 93 ? -1.260 10.330 7.193 1.00 92.38 93 LEU A N 1
ATOM 753 C CA . LEU A 1 93 ? -2.296 9.800 8.084 1.00 92.38 93 LEU A CA 1
ATOM 754 C C . LEU A 1 93 ? -1.742 9.166 9.365 1.00 92.38 93 LEU A C 1
ATOM 756 O O . LEU A 1 93 ? -2.500 9.032 10.334 1.00 92.38 93 LEU A O 1
ATOM 760 N N . THR A 1 94 ? -0.469 8.758 9.367 1.00 88.62 94 THR A N 1
ATOM 761 C CA . THR A 1 94 ? 0.230 8.239 10.557 1.00 88.62 94 THR A CA 1
ATOM 762 C C . THR A 1 94 ? 0.764 9.322 11.486 1.00 88.62 94 THR A C 1
ATOM 764 O O . THR A 1 94 ? 1.020 9.024 12.652 1.00 88.62 94 THR A O 1
ATOM 767 N N . ARG A 1 95 ? 0.912 10.552 10.985 1.00 78.62 95 ARG A N 1
ATOM 768 C CA . ARG A 1 95 ? 1.234 11.737 11.785 1.00 78.62 95 ARG A CA 1
ATOM 769 C C . ARG A 1 95 ? -0.016 12.281 12.482 1.00 78.62 95 ARG A C 1
ATOM 771 O O . ARG A 1 95 ? 0.167 12.921 13.536 1.00 78.62 95 ARG A O 1
#

Solvent-accessible surface area (backbone atoms only — not comparable to full-atom values): 5116 Å² total; per-residue (Å²): 111,71,70,60,30,53,49,30,44,52,50,22,52,51,46,40,63,73,60,41,88,87,78,46,68,66,53,50,54,50,23,50,52,27,44,56,20,44,76,36,76,88,40,35,61,60,39,40,52,50,51,29,52,55,30,48,52,52,35,50,56,50,53,52,47,36,71,74,70,42,89,82,51,72,68,60,52,56,50,42,52,48,30,52,51,52,29,55,53,32,57,61,71,71,105

Sequence (95 aa):
MLPRYLYLISSAFALIYLARLDHYGVYVAISLIWIVSAFYKPLTLPAIWSVVIFMLIFALIRISNIGINGFSNSYYFFILLGEILIILIGIRLTR

Mean predicted aligned error: 4.54 Å

Nearest PDB structures (foldseek):
  2rld-assembly1_A  TM=6.570E-01  e=5.198E+00  Bacteroides thetaiotaomicron VPI-5482
  2rld-assembly1_B  TM=5.911E-01  e=8.518E+00  Bacteroides thetaiotaomicron VPI-5482

Secondary structure (DSSP, 8-state):
-HHHHHHHHHHHHHHHHHH-TTS-HHHHHHHHHHHHHHH-HHHHHHHHHHHHHHHHHHHHHHHHHHHHH----HHHHHHHHHHHHHHHHHHHHH-

Radius of gyration: 13.74 Å; Cα contacts (8 Å, |Δi|>4): 82; chains: 1; bounding box: 30×27×40 Å

pLDDT: mean 88.09, std 9.83, range [46.06, 96.44]

Foldseek 3Di:
DVLLLVLLQVLLVVQCVVVPVPPDVPSNVLSVQSNVLSVPVVSSLVNLVVSLVVLVVVLVVLVVCCVPVNDPDVVSVVVNVVSVVSNVSSVVVND